Protein AF-A0A8X6T4B6-F1 (afdb_monomer)

Sequence (167 aa):
MFHFSRTSSSTRENESTSLRGKGGIEDISSELDNRGELLQTPPSIAWKNEDLKSIPLLIGSASQAVDFWPGPDDLPTWTWNQYKKYVTTSLDSFGIQVSQMALRIYNGTALQSNSSNSTAEYLYTTMVSDIRQSCPVNTLAKQLSQVSRSPIYRYTLTERPSNPVSI

InterPro domains:
  IPR029058 Alpha/Beta hydrolase fold [G3DSA:3.40.50.1820] (8-166)
  IPR029058 Alpha/Beta hydrolase fold [SSF53474] (36-164)

Nearest PDB structures (foldseek):
  2fj0-assembly1_A  TM=5.290E-01  e=6.118E-01  Manduca sexta
  5v5v-assembly3_E  TM=5.500E-01  e=1.990E+00  Rattus norvegicus
  6yw5-assembly1_CC  TM=3.196E-01  e=6.886E+00  Neurospora crassa OR74A

Organism: Trichonephila clavipes (NCBI:txid2585209)

Structure (mmCIF, N/CA/C/O backbone):
data_AF-A0A8X6T4B6-F1
#
_entry.id   AF-A0A8X6T4B6-F1
#
loop_
_atom_site.group_PDB
_atom_site.id
_atom_site.type_symbol
_atom_site.label_atom_id
_atom_site.label_alt_id
_atom_site.label_comp_id
_atom_site.label_asym_id
_atom_site.label_entity_id
_atom_site.label_seq_id
_atom_site.pdbx_PDB_ins_code
_atom_site.Cartn_x
_atom_site.Cartn_y
_atom_site.Cartn_z
_atom_site.occupancy
_atom_site.B_iso_or_equiv
_atom_site.auth_seq_id
_atom_site.auth_comp_id
_atom_site.auth_asym_id
_atom_site.auth_atom_id
_atom_site.pdbx_PDB_model_num
ATOM 1 N N . MET A 1 1 ? -1.523 24.530 42.041 1.00 30.11 1 MET A N 1
ATOM 2 C CA . MET A 1 1 ? -1.237 25.764 41.279 1.00 30.11 1 MET A CA 1
ATOM 3 C C . MET A 1 1 ? -2.222 25.787 40.112 1.00 30.11 1 MET A C 1
ATOM 5 O O . MET A 1 1 ? -2.060 24.974 39.220 1.00 30.11 1 MET A O 1
ATOM 9 N N . PHE A 1 2 ? -3.460 26.229 40.382 1.00 22.64 2 PHE A N 1
ATOM 10 C CA . PHE A 1 2 ? -4.108 27.459 39.860 1.00 22.64 2 PHE A CA 1
ATOM 11 C C . PHE A 1 2 ? -4.218 27.453 38.318 1.00 22.64 2 PHE A C 1
ATOM 13 O O . PHE A 1 2 ? -3.216 27.246 37.658 1.00 22.64 2 PHE A O 1
ATOM 20 N N . HIS A 1 3 ? -5.351 27.682 37.649 1.00 22.78 3 HIS A N 1
ATOM 21 C CA . HIS A 1 3 ? -6.590 28.366 38.017 1.00 22.78 3 HIS A CA 1
ATOM 22 C C . HIS A 1 3 ? -7.687 27.961 37.005 1.00 22.78 3 HIS A C 1
ATOM 24 O O . HIS A 1 3 ? -7.411 27.839 35.814 1.00 22.78 3 HIS A O 1
ATOM 30 N N . PHE A 1 4 ? -8.927 27.787 37.467 1.00 23.53 4 PHE A N 1
ATOM 31 C CA . PHE A 1 4 ? -10.126 27.777 36.620 1.00 23.53 4 PHE A CA 1
ATOM 32 C C . PHE A 1 4 ? -10.551 29.236 36.392 1.00 23.53 4 PHE A C 1
ATOM 34 O O . PHE A 1 4 ? -10.535 30.013 37.349 1.00 23.53 4 PHE A O 1
ATOM 41 N N . SER A 1 5 ? -10.973 29.592 35.177 1.00 26.33 5 SER A N 1
ATOM 42 C CA . SER A 1 5 ? -11.748 30.812 34.916 1.00 26.33 5 SER A CA 1
ATOM 43 C C . SER A 1 5 ? -12.812 30.529 33.863 1.00 26.33 5 SER A C 1
ATOM 45 O O . SER A 1 5 ? -12.520 30.081 32.757 1.00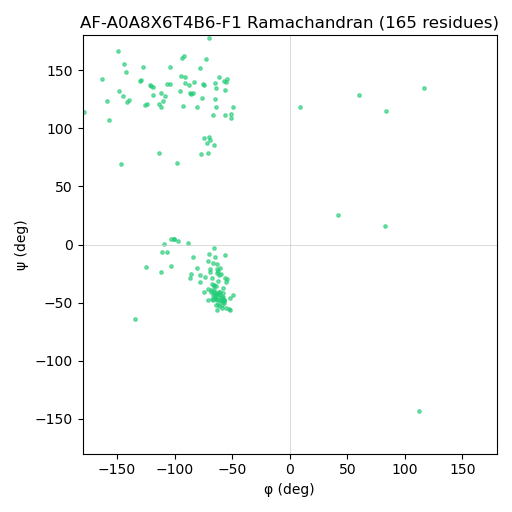 26.33 5 SER A O 1
ATOM 47 N N . ARG A 1 6 ? -14.062 30.779 34.253 1.00 25.52 6 ARG A N 1
ATOM 48 C CA . ARG A 1 6 ? -15.274 30.715 33.440 1.00 25.52 6 ARG A CA 1
ATOM 49 C C . ARG A 1 6 ? -15.722 32.158 33.227 1.00 25.52 6 ARG A C 1
ATOM 51 O O . ARG A 1 6 ? -15.887 32.876 34.209 1.00 25.52 6 ARG A O 1
ATOM 58 N N . THR A 1 7 ? -15.954 32.568 31.989 1.00 29.59 7 THR A N 1
ATOM 59 C CA . THR A 1 7 ? -16.677 33.805 31.674 1.00 29.59 7 THR A CA 1
ATOM 60 C C . THR A 1 7 ? -17.824 33.471 30.734 1.00 29.59 7 THR A C 1
ATOM 62 O O . THR A 1 7 ? -17.643 32.903 29.662 1.00 29.59 7 THR A O 1
ATOM 65 N N . SER A 1 8 ? -19.033 33.773 31.196 1.00 27.17 8 SER A N 1
ATOM 66 C CA . SER A 1 8 ? -20.265 33.754 30.419 1.00 27.17 8 SER A CA 1
ATOM 67 C C . SER A 1 8 ? -20.457 35.102 29.733 1.00 27.17 8 SER A C 1
ATOM 69 O O . SER A 1 8 ? -20.338 36.136 30.387 1.00 27.17 8 SER A O 1
ATOM 71 N N . SER A 1 9 ? -20.867 35.094 28.470 1.00 28.98 9 SER A N 1
ATOM 72 C CA . SER A 1 9 ? -21.638 36.187 27.883 1.00 28.98 9 SER A CA 1
ATOM 73 C C . SER A 1 9 ? -22.626 35.593 26.886 1.00 28.98 9 SER A C 1
ATOM 75 O O . SER A 1 9 ? -22.269 34.763 26.054 1.00 28.98 9 SER A O 1
ATOM 77 N N . SER A 1 10 ? -23.885 35.971 27.064 1.00 27.89 10 SER A N 1
ATOM 78 C CA . SER A 1 10 ? -25.058 35.551 26.311 1.00 27.89 10 SER A CA 1
ATOM 79 C C . SER A 1 10 ? -25.341 36.570 25.217 1.00 27.89 10 SER A C 1
ATOM 81 O O . SER A 1 10 ? -25.480 37.752 25.524 1.00 27.89 10 SER A O 1
ATOM 83 N N . THR A 1 11 ? -25.562 36.120 23.983 1.00 29.77 11 THR A N 1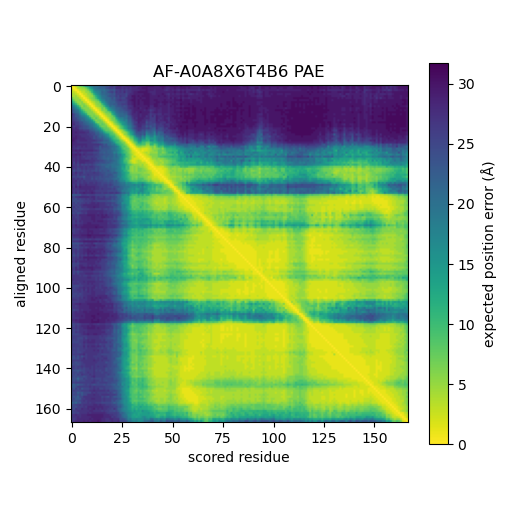
ATOM 84 C CA . THR A 1 11 ? -26.506 36.773 23.063 1.00 29.77 11 THR A CA 1
ATOM 85 C C . THR A 1 11 ? -26.937 35.778 21.985 1.00 29.77 11 THR A C 1
ATOM 87 O O . THR A 1 11 ? -26.107 35.160 21.325 1.00 29.77 11 THR A O 1
ATOM 90 N N . ARG A 1 12 ? -28.254 35.567 21.873 1.00 29.72 12 ARG A N 1
ATOM 91 C CA . ARG A 1 12 ? -28.921 34.869 20.767 1.00 29.72 12 ARG A CA 1
ATOM 92 C C . ARG A 1 12 ? -29.176 35.885 19.660 1.00 29.72 12 ARG A C 1
ATOM 94 O O . ARG A 1 12 ? -29.857 36.859 19.950 1.00 29.72 12 ARG A O 1
ATOM 101 N N . GLU A 1 13 ? -28.795 35.573 18.428 1.00 30.33 13 GLU A N 1
ATOM 102 C CA . GLU A 1 13 ? -29.491 36.038 17.224 1.00 30.33 13 GLU A CA 1
ATOM 103 C C . GLU A 1 13 ? -29.542 34.882 16.215 1.00 30.33 13 GLU A C 1
ATOM 105 O O . GLU A 1 13 ? -28.533 34.250 15.907 1.00 30.33 13 GLU A O 1
ATOM 110 N N . ASN A 1 14 ? -30.762 34.558 15.783 1.00 29.09 14 ASN A N 1
ATOM 111 C CA . ASN A 1 14 ? -31.054 33.695 14.646 1.00 29.09 14 ASN A CA 1
ATOM 112 C C . ASN A 1 14 ? -30.994 34.564 13.390 1.00 29.09 14 ASN A C 1
ATOM 114 O O . ASN A 1 14 ? -31.742 35.536 13.329 1.00 29.09 14 ASN A O 1
ATOM 118 N N . GLU A 1 15 ? -30.270 34.152 12.353 1.00 26.98 15 GLU A N 1
ATOM 119 C CA . GLU A 1 15 ? -30.654 34.524 10.992 1.00 26.98 15 GLU A CA 1
ATOM 120 C C . GLU A 1 15 ? -30.264 33.437 9.991 1.00 26.98 15 GLU A C 1
ATOM 122 O O . GLU A 1 15 ? -29.173 32.869 10.016 1.00 26.98 15 GLU A O 1
ATOM 127 N N . SER A 1 16 ? -31.240 33.104 9.155 1.00 27.55 16 SER A N 1
ATOM 128 C CA . SER A 1 16 ? -31.172 32.105 8.096 1.00 27.55 16 SER A CA 1
ATOM 129 C C . SER A 1 16 ? -30.796 32.793 6.785 1.00 27.55 16 SER A C 1
ATOM 131 O O . SER A 1 16 ? -31.080 33.970 6.611 1.00 27.55 16 SER A O 1
ATOM 133 N N . THR A 1 17 ? -30.308 32.002 5.827 1.00 28.22 17 THR A N 1
ATOM 134 C CA . THR A 1 17 ? -30.060 32.310 4.401 1.00 28.22 17 THR A CA 1
ATOM 135 C C . THR A 1 17 ? -28.742 33.007 4.045 1.00 28.22 17 THR A C 1
ATOM 137 O O . THR A 1 17 ? -28.518 34.171 4.335 1.00 28.22 17 THR A O 1
ATOM 140 N N . SER A 1 18 ? -27.889 32.299 3.295 1.00 26.84 18 SER A N 1
ATOM 141 C CA . SER A 1 18 ? -27.606 32.650 1.893 1.00 26.84 18 SER A CA 1
ATOM 142 C C . SER A 1 18 ? -26.618 31.652 1.276 1.00 26.84 18 SER A C 1
ATOM 144 O O . SER A 1 18 ? -25.457 31.553 1.670 1.00 26.84 18 SER A O 1
ATOM 146 N N . LEU A 1 19 ? -27.105 30.899 0.289 1.00 42.00 19 LEU A N 1
ATOM 147 C CA . LEU A 1 19 ? -26.307 30.099 -0.633 1.00 42.00 19 LEU A CA 1
ATOM 148 C C . LEU A 1 19 ? -25.479 31.040 -1.519 1.00 42.00 19 LEU A C 1
ATOM 150 O O . LEU A 1 19 ? -26.040 31.701 -2.394 1.00 42.00 19 LEU A O 1
ATOM 154 N N . ARG A 1 20 ? -24.148 31.065 -1.369 1.00 29.03 20 ARG A N 1
ATOM 155 C CA . ARG A 1 20 ? -23.270 31.480 -2.476 1.00 29.03 20 ARG A CA 1
ATOM 156 C C . ARG A 1 20 ? -21.842 30.942 -2.369 1.00 29.03 20 ARG A C 1
ATOM 158 O O . ARG A 1 20 ? -21.039 31.399 -1.566 1.00 29.03 20 ARG A O 1
ATOM 165 N N . GLY A 1 21 ? -21.590 29.973 -3.248 1.00 34.22 21 GLY A N 1
ATOM 166 C CA . GLY A 1 21 ? -20.329 29.451 -3.775 1.00 34.22 21 GLY A CA 1
ATOM 167 C C . GLY A 1 21 ? -19.004 29.895 -3.157 1.00 34.22 21 GLY A C 1
ATOM 168 O O . GLY A 1 21 ? -18.551 31.022 -3.350 1.00 34.22 21 GLY A O 1
ATOM 169 N N . LYS A 1 22 ? -18.285 28.914 -2.610 1.00 30.03 22 LYS A N 1
ATOM 170 C CA . LYS A 1 22 ? -16.830 28.839 -2.741 1.00 30.03 22 LYS A CA 1
ATOM 171 C C . LYS A 1 22 ? -16.485 27.488 -3.347 1.00 30.03 22 LYS A C 1
ATOM 173 O O . LYS A 1 22 ? -16.871 26.461 -2.805 1.00 30.03 22 LYS A O 1
ATOM 178 N N . GLY A 1 23 ? -15.815 27.526 -4.498 1.00 33.97 23 GLY A N 1
ATOM 179 C CA . GLY A 1 23 ? -15.331 26.348 -5.202 1.00 33.97 23 GLY A CA 1
ATOM 180 C C . GLY A 1 23 ? -14.443 25.515 -4.287 1.00 33.97 23 GLY A C 1
ATOM 181 O O . GLY A 1 23 ? -13.354 25.939 -3.908 1.00 33.97 23 GLY A O 1
ATOM 182 N N . GLY A 1 24 ? -14.950 24.348 -3.927 1.00 27.84 24 GLY A N 1
ATOM 183 C CA . GLY A 1 24 ? -14.221 23.251 -3.324 1.00 27.84 24 GLY A CA 1
ATOM 184 C C . GLY A 1 24 ? -14.580 22.010 -4.124 1.00 27.84 24 GLY A C 1
ATOM 185 O O . GLY A 1 24 ? -15.709 21.880 -4.591 1.00 27.84 24 GLY A O 1
ATOM 186 N N . ILE A 1 25 ? -13.597 21.151 -4.348 1.00 39.09 25 ILE A N 1
ATOM 187 C CA . ILE A 1 25 ? -13.759 19.860 -5.009 1.00 39.09 25 ILE A CA 1
ATOM 188 C C . ILE A 1 25 ? -14.631 18.992 -4.089 1.00 39.09 25 ILE A C 1
ATOM 190 O O . ILE A 1 25 ? -14.120 18.275 -3.238 1.00 39.09 25 ILE A O 1
ATOM 194 N N . GLU A 1 26 ? -15.948 19.113 -4.206 1.00 39.69 26 GLU A N 1
ATOM 195 C CA . GLU A 1 26 ? -16.907 18.134 -3.702 1.00 39.69 26 GLU A CA 1
ATOM 196 C C . GLU A 1 26 ? -17.307 17.257 -4.881 1.00 39.69 26 GLU A C 1
ATOM 198 O O . GLU A 1 26 ? -18.418 17.328 -5.398 1.00 39.69 26 GLU A O 1
ATOM 203 N N . ASP A 1 27 ? -16.362 16.437 -5.337 1.00 36.88 27 ASP A N 1
ATOM 204 C CA . ASP A 1 27 ? -16.723 15.269 -6.127 1.00 36.88 27 ASP A CA 1
ATOM 205 C C . ASP A 1 27 ? -17.239 14.223 -5.133 1.00 36.88 27 ASP A C 1
ATOM 207 O O . ASP A 1 27 ? -16.518 13.341 -4.662 1.00 36.88 27 ASP A O 1
ATOM 211 N N . ILE A 1 28 ? -18.484 14.413 -4.689 1.00 47.81 28 ILE A N 1
ATOM 212 C CA . ILE A 1 28 ? -19.216 13.388 -3.955 1.00 47.81 28 ILE A CA 1
ATOM 213 C C . ILE A 1 28 ? -19.550 12.338 -5.008 1.00 47.81 28 ILE A C 1
ATOM 215 O O . ILE A 1 28 ? -20.600 12.397 -5.647 1.00 47.81 28 ILE A O 1
ATOM 219 N N . SER A 1 29 ? -18.625 11.400 -5.226 1.00 48.00 29 SER A N 1
ATOM 220 C CA . SER A 1 29 ? -18.941 10.156 -5.917 1.00 48.00 29 SER A CA 1
ATOM 221 C C . SER A 1 29 ? -20.162 9.575 -5.212 1.00 48.00 29 SER A C 1
ATOM 223 O O . SER A 1 29 ? -20.091 9.193 -4.043 1.00 48.00 29 SER A O 1
ATOM 225 N N . SER A 1 30 ? -21.305 9.616 -5.892 1.00 56.59 30 SER A N 1
ATOM 226 C CA . SER A 1 30 ? -22.571 9.114 -5.376 1.00 56.59 30 SER A CA 1
ATOM 227 C C . SER A 1 30 ? -22.478 7.598 -5.331 1.00 56.59 30 SER A C 1
ATOM 229 O O . SER A 1 30 ? -22.699 6.906 -6.319 1.00 56.59 30 SER A O 1
ATOM 231 N N . GLU A 1 31 ? -22.066 7.083 -4.183 1.00 69.38 31 GLU A N 1
ATOM 232 C CA . GLU A 1 31 ? -21.975 5.652 -3.953 1.00 69.38 31 GLU A CA 1
ATOM 233 C C . GLU A 1 31 ? -23.340 5.160 -3.461 1.00 69.38 31 GLU A C 1
ATOM 235 O O . GLU A 1 31 ? -23.969 5.794 -2.610 1.00 69.38 31 GLU A O 1
ATOM 240 N N . LEU A 1 32 ? -23.846 4.089 -4.074 1.00 75.06 32 LEU A N 1
ATOM 241 C CA . LEU A 1 32 ? -25.139 3.502 -3.732 1.00 75.06 32 LEU A CA 1
ATOM 242 C C . LEU A 1 32 ? -24.942 2.366 -2.724 1.00 75.06 32 LEU A C 1
ATOM 244 O O . LEU A 1 32 ? -23.962 1.625 -2.798 1.00 75.06 32 LEU A O 1
ATOM 248 N N . ASP A 1 33 ? -25.883 2.204 -1.798 1.00 75.62 33 ASP A N 1
ATOM 249 C CA . ASP A 1 33 ? -25.941 1.039 -0.927 1.00 75.62 33 ASP A CA 1
ATOM 250 C C . ASP A 1 33 ? -26.348 -0.224 -1.715 1.00 75.62 33 ASP A C 1
ATOM 252 O O . ASP A 1 33 ? -26.650 -0.202 -2.912 1.00 75.62 33 ASP A O 1
ATOM 256 N N . ASN A 1 34 ? -26.389 -1.364 -1.029 1.00 72.88 34 ASN A N 1
ATOM 257 C CA . ASN A 1 34 ? -26.794 -2.643 -1.618 1.00 72.88 34 ASN A CA 1
ATOM 258 C C . ASN A 1 34 ? -28.273 -2.707 -2.064 1.00 72.88 34 ASN A C 1
ATOM 260 O O . ASN A 1 34 ? -28.689 -3.725 -2.618 1.00 72.88 34 ASN A O 1
ATOM 264 N N . ARG A 1 35 ? -29.061 -1.654 -1.828 1.00 81.50 35 ARG A N 1
ATOM 265 C CA . ARG A 1 35 ? -30.448 -1.473 -2.275 1.00 81.50 35 ARG A CA 1
ATOM 266 C C . ARG A 1 35 ? -30.581 -0.407 -3.368 1.00 81.50 35 ARG A C 1
ATOM 268 O O . ARG A 1 35 ? -31.688 -0.193 -3.856 1.00 81.50 35 ARG A O 1
ATOM 275 N N . GLY A 1 36 ? -29.481 0.218 -3.790 1.00 79.88 36 GLY A N 1
ATOM 276 C CA . GLY A 1 36 ? -29.497 1.284 -4.789 1.00 79.88 36 GLY A CA 1
ATOM 277 C C . GLY A 1 36 ? -29.831 2.664 -4.216 1.00 79.88 36 GLY A C 1
ATOM 278 O O . GLY A 1 36 ? -30.183 3.558 -4.982 1.00 79.88 36 GLY A O 1
ATOM 279 N N . GLU A 1 37 ? -29.746 2.852 -2.897 1.00 84.00 37 GLU A N 1
ATOM 280 C CA . GLU A 1 37 ? -29.970 4.141 -2.238 1.00 84.00 37 GLU A CA 1
ATOM 281 C C . GLU A 1 37 ? -28.665 4.924 -2.094 1.00 84.00 37 GLU A C 1
ATOM 283 O O . GLU A 1 37 ? -27.610 4.352 -1.843 1.00 84.00 37 GLU A O 1
ATOM 288 N N . LEU A 1 38 ? -28.723 6.250 -2.216 1.00 81.75 38 LEU A N 1
ATOM 289 C CA . LEU A 1 38 ? -27.540 7.098 -2.083 1.00 81.75 38 LEU A CA 1
ATOM 290 C C . LEU A 1 38 ? -26.969 7.032 -0.657 1.00 81.75 38 LEU A C 1
ATOM 292 O O . LEU A 1 38 ? -27.666 7.355 0.310 1.00 81.75 38 LEU A O 1
ATOM 296 N N . LEU A 1 39 ? -25.683 6.697 -0.526 1.00 75.94 39 LEU A N 1
ATOM 297 C CA . LEU A 1 39 ? -24.971 6.823 0.741 1.00 75.94 39 LEU A CA 1
ATOM 298 C C . LEU A 1 39 ? -24.904 8.301 1.138 1.00 75.94 39 LEU A C 1
ATOM 300 O O . LEU A 1 39 ? -24.319 9.132 0.446 1.00 75.94 39 LEU A O 1
ATOM 304 N N . GLN A 1 40 ? -25.500 8.627 2.286 1.00 79.69 40 GLN A N 1
ATOM 305 C CA . GLN A 1 40 ? -25.555 10.005 2.789 1.00 79.69 40 GLN A CA 1
ATOM 306 C C . GLN A 1 40 ? -24.182 10.526 3.236 1.00 79.69 40 GLN A C 1
ATOM 308 O O . GLN A 1 40 ? -23.966 11.734 3.290 1.00 79.69 40 GLN A O 1
ATOM 313 N N . THR A 1 41 ? -23.257 9.623 3.578 1.00 80.62 41 THR A N 1
ATOM 314 C CA . THR A 1 41 ? -21.879 9.961 3.945 1.00 80.62 41 THR A CA 1
ATOM 315 C C . THR A 1 41 ? -20.897 8.924 3.396 1.00 80.62 41 THR A C 1
ATOM 317 O O . THR A 1 41 ? -21.246 7.745 3.317 1.00 80.62 41 THR A O 1
ATOM 320 N N . PRO A 1 42 ? -19.659 9.325 3.050 1.00 81.25 42 PRO A N 1
ATOM 321 C CA . PRO A 1 42 ? -18.621 8.385 2.653 1.00 81.25 42 PRO A CA 1
ATOM 322 C C . PRO A 1 42 ? -18.354 7.328 3.740 1.00 81.25 42 PRO A C 1
ATOM 324 O O . PRO A 1 42 ? -18.261 7.687 4.924 1.00 81.25 42 PRO A O 1
ATOM 327 N N . PRO A 1 43 ? -18.113 6.054 3.371 1.00 79.19 43 PRO A N 1
ATOM 328 C CA . PRO A 1 43 ? -17.813 4.990 4.335 1.00 79.19 43 PRO A CA 1
ATOM 329 C C . PRO A 1 43 ? -16.640 5.312 5.275 1.00 79.19 43 PRO A C 1
ATOM 331 O O . PRO A 1 43 ? -16.628 4.897 6.430 1.00 79.19 43 PRO A O 1
ATOM 334 N N . SER A 1 44 ? -15.677 6.119 4.813 1.00 77.88 44 SER A N 1
ATOM 335 C CA . SER A 1 44 ? -14.512 6.558 5.594 1.00 77.88 44 SER A CA 1
ATOM 336 C C . SER A 1 44 ? -14.854 7.418 6.821 1.00 77.88 44 SER A C 1
ATOM 338 O O . SER A 1 44 ? -14.015 7.582 7.716 1.00 77.88 44 SER A O 1
ATOM 340 N N . ILE A 1 45 ? -16.068 7.976 6.891 1.00 79.00 45 ILE A N 1
ATOM 341 C CA . ILE A 1 45 ? -16.532 8.799 8.016 1.00 79.00 45 ILE A CA 1
ATOM 342 C C . ILE A 1 45 ? -17.838 8.311 8.648 1.00 79.00 45 ILE A C 1
ATOM 344 O O . ILE A 1 45 ? -18.071 8.656 9.806 1.00 79.00 45 ILE A O 1
ATOM 348 N N . ALA A 1 46 ? -18.638 7.497 7.949 1.00 78.81 46 ALA A N 1
ATOM 349 C CA . ALA A 1 46 ? -19.954 7.033 8.406 1.00 78.81 46 ALA A CA 1
ATOM 350 C C . ALA A 1 46 ? -19.910 6.424 9.822 1.00 78.81 46 ALA A C 1
ATOM 352 O O . ALA A 1 46 ? -20.639 6.820 10.727 1.00 78.81 46 ALA A O 1
ATOM 353 N N . TRP A 1 47 ? -18.922 5.571 10.068 1.00 77.00 47 TRP A N 1
ATOM 354 C CA . TRP A 1 47 ? -18.702 4.885 11.341 1.00 77.00 47 TRP A CA 1
ATOM 355 C C . TRP A 1 47 ? -18.353 5.755 12.558 1.00 77.00 47 TRP A C 1
ATOM 357 O O . TRP A 1 47 ? -18.323 5.245 13.674 1.00 77.00 47 TRP A O 1
ATOM 367 N N . LYS A 1 48 ? -18.044 7.047 12.383 1.00 73.62 48 LYS A N 1
ATOM 368 C CA . LYS A 1 48 ? -17.649 7.929 13.497 1.00 73.62 48 LYS A CA 1
ATOM 369 C C . LYS A 1 48 ? -18.856 8.385 14.305 1.00 73.62 48 LYS A C 1
ATOM 371 O O . LYS A 1 48 ? -18.708 8.722 15.474 1.00 73.62 48 LYS A O 1
ATOM 376 N N . ASN A 1 49 ? -20.017 8.423 13.657 1.00 65.62 49 ASN A N 1
ATOM 377 C CA . ASN A 1 49 ? -21.258 8.948 14.215 1.00 65.62 49 ASN A CA 1
ATOM 378 C C . ASN A 1 49 ? -22.292 7.846 14.467 1.00 65.62 49 ASN A C 1
ATOM 380 O O . ASN A 1 49 ? -23.344 8.116 15.041 1.00 65.62 49 ASN A O 1
ATOM 384 N N . GLU A 1 50 ? -22.003 6.620 14.039 1.00 65.12 50 GLU A N 1
ATOM 385 C CA . GLU A 1 50 ? -22.862 5.471 14.273 1.00 65.12 50 GLU A CA 1
ATOM 386 C C . GLU A 1 50 ? -22.468 4.767 15.571 1.00 65.12 50 GLU A C 1
ATOM 388 O O . GLU A 1 50 ? -21.286 4.570 15.861 1.00 65.12 50 GLU A O 1
ATOM 393 N N . ASP A 1 51 ? -23.470 4.344 16.346 1.00 62.12 51 ASP A N 1
ATOM 394 C CA . ASP A 1 51 ? -23.283 3.361 17.415 1.00 62.12 51 ASP A CA 1
ATOM 395 C C . ASP A 1 51 ? -23.019 2.021 16.715 1.00 62.12 51 ASP A C 1
ATOM 397 O O . ASP A 1 51 ? -23.920 1.205 16.507 1.00 62.12 51 ASP A O 1
ATOM 401 N N . LEU A 1 52 ? -21.778 1.850 16.240 1.00 65.44 52 LEU A N 1
ATOM 402 C CA . LEU A 1 52 ? -21.307 0.604 15.659 1.00 65.44 52 LEU A CA 1
ATOM 403 C C . LEU A 1 52 ? -21.687 -0.497 16.639 1.00 65.44 52 LEU A C 1
ATOM 405 O O . LEU A 1 52 ? -21.248 -0.478 17.794 1.00 65.44 52 LEU A O 1
ATOM 409 N N . LYS A 1 53 ? -22.523 -1.445 16.195 1.00 62.06 53 LYS A N 1
ATOM 410 C CA . LYS A 1 53 ? -22.843 -2.623 17.001 1.00 62.06 53 LYS A CA 1
ATOM 411 C C . LYS A 1 53 ? -21.519 -3.217 17.456 1.00 62.06 53 LYS A C 1
ATOM 413 O O . LYS A 1 53 ? -20.723 -3.665 16.636 1.00 62.06 53 LYS A O 1
ATOM 418 N N . SER A 1 54 ? -21.284 -3.139 18.761 1.00 74.69 54 SER A N 1
ATOM 419 C CA . SER A 1 54 ? -20.012 -3.478 19.379 1.00 74.69 54 SER A CA 1
ATOM 420 C C . SER A 1 54 ? -19.801 -4.984 19.274 1.00 74.69 54 SER A C 1
ATOM 422 O O . SER A 1 54 ? -20.250 -5.752 20.124 1.00 74.69 54 SER A O 1
ATOM 424 N N . ILE A 1 55 ? -19.169 -5.404 18.183 1.00 86.44 55 ILE A N 1
ATOM 425 C CA . ILE A 1 55 ? -18.854 -6.793 17.865 1.00 86.44 55 ILE A CA 1
ATOM 426 C C . ILE A 1 55 ? -17.327 -6.889 17.781 1.00 86.44 55 ILE A C 1
ATOM 428 O O . ILE A 1 55 ? -16.701 -6.006 17.192 1.00 86.44 55 ILE A O 1
ATOM 432 N N . PRO A 1 56 ? -16.695 -7.917 18.374 1.00 92.69 56 PRO A N 1
ATOM 433 C CA . PRO A 1 56 ? -15.267 -8.156 18.192 1.00 92.69 56 PRO A CA 1
ATOM 434 C C . PRO A 1 56 ? -14.905 -8.305 16.710 1.00 92.69 56 PRO A C 1
ATOM 436 O O . PRO A 1 56 ? -15.560 -9.065 15.997 1.00 92.69 56 PRO A O 1
ATOM 439 N N . LEU A 1 57 ? -13.847 -7.627 16.255 1.00 93.56 57 LEU A N 1
ATOM 440 C CA . LEU A 1 57 ? -13.377 -7.713 14.867 1.00 93.56 57 LEU A CA 1
ATOM 441 C C . LEU A 1 57 ? -11.932 -8.206 14.801 1.00 93.56 57 LEU A C 1
ATOM 443 O O . LEU A 1 57 ? -11.070 -7.748 15.551 1.00 93.56 57 LEU A O 1
ATOM 447 N N . LEU A 1 58 ? -11.666 -9.103 13.852 1.00 96.50 58 LEU A N 1
ATOM 448 C CA . LEU A 1 58 ? -10.326 -9.517 13.447 1.00 96.50 58 LEU A CA 1
ATOM 449 C C . LEU A 1 58 ? -10.075 -9.001 12.029 1.00 96.50 58 LEU A C 1
ATOM 451 O O . LEU A 1 58 ? -10.787 -9.364 11.098 1.00 96.50 58 LEU A O 1
ATOM 455 N N . ILE A 1 59 ? -9.073 -8.142 11.877 1.00 96.00 59 ILE A N 1
ATOM 456 C CA . ILE A 1 59 ? -8.750 -7.451 10.628 1.00 96.00 59 ILE A CA 1
ATOM 457 C C . ILE A 1 59 ? -7.328 -7.832 10.224 1.00 96.00 59 ILE A C 1
ATOM 459 O O . ILE A 1 59 ? -6.419 -7.819 11.057 1.00 96.00 59 ILE A O 1
ATOM 463 N N . GLY A 1 60 ? -7.097 -8.132 8.948 1.00 94.81 60 GLY A N 1
ATOM 464 C CA . GLY A 1 60 ? -5.754 -8.459 8.485 1.00 94.81 60 GLY A CA 1
ATOM 465 C C . GLY A 1 60 ? -5.454 -8.067 7.054 1.00 94.81 60 GLY A C 1
ATOM 466 O O . GLY A 1 60 ? -6.338 -7.723 6.276 1.00 94.81 60 GLY A O 1
ATOM 467 N N . SER A 1 61 ? -4.163 -8.104 6.745 1.00 94.00 61 SER A N 1
ATOM 468 C CA . SER A 1 61 ? -3.613 -7.914 5.405 1.00 94.00 61 SER A CA 1
ATOM 469 C C . SER A 1 61 ? -2.407 -8.835 5.222 1.00 94.00 61 SER A C 1
ATOM 471 O O . SER A 1 61 ? -1.754 -9.202 6.202 1.00 94.00 61 SER A O 1
ATOM 473 N N . ALA A 1 62 ? -2.085 -9.190 3.981 1.00 91.62 62 ALA A N 1
ATOM 474 C CA . ALA A 1 62 ? -0.801 -9.813 3.665 1.00 91.62 62 ALA A CA 1
ATOM 475 C C . ALA A 1 62 ? 0.319 -8.760 3.624 1.00 91.62 62 ALA A C 1
ATOM 477 O O . ALA A 1 62 ? 0.055 -7.592 3.333 1.00 91.62 62 ALA A O 1
ATOM 478 N N . SER A 1 63 ? 1.560 -9.164 3.912 1.00 88.06 63 SER A N 1
ATOM 479 C CA . SER A 1 63 ? 2.743 -8.302 3.780 1.00 88.06 63 SER A CA 1
ATOM 480 C C . SER A 1 63 ? 3.023 -7.932 2.323 1.00 88.06 63 SER A C 1
ATOM 482 O O . SER A 1 63 ? 3.436 -6.810 2.054 1.00 88.06 63 SER A O 1
ATOM 484 N N . GLN A 1 64 ? 2.752 -8.849 1.388 1.00 85.94 64 GLN A N 1
ATOM 485 C CA . GLN A 1 64 ? 2.723 -8.584 -0.052 1.00 85.94 64 GLN A CA 1
ATOM 486 C C . GLN A 1 64 ? 1.293 -8.749 -0.576 1.00 85.94 64 GLN A C 1
ATOM 488 O O . GLN A 1 64 ? 0.916 -9.770 -1.144 1.00 85.94 64 GLN A O 1
ATOM 493 N N . ALA A 1 65 ? 0.456 -7.740 -0.347 1.00 85.06 65 ALA A N 1
ATOM 494 C CA . ALA A 1 65 ? -0.966 -7.810 -0.679 1.00 85.06 65 ALA A CA 1
ATOM 495 C C . ALA A 1 65 ? -1.252 -7.881 -2.189 1.00 85.06 65 ALA A C 1
ATOM 497 O O . ALA A 1 65 ? -2.363 -8.225 -2.586 1.00 85.06 65 ALA A O 1
ATOM 498 N N . VAL A 1 66 ? -0.261 -7.557 -3.022 1.00 86.56 66 VAL A N 1
ATOM 499 C CA . VAL A 1 66 ? -0.386 -7.569 -4.483 1.00 86.56 66 VAL A CA 1
ATOM 500 C C . VAL A 1 66 ? 0.214 -8.803 -5.140 1.00 86.56 66 VAL A C 1
ATOM 502 O O . VAL A 1 66 ? 0.184 -8.877 -6.357 1.00 86.56 66 VAL A O 1
ATOM 505 N N . ASP A 1 67 ? 0.699 -9.799 -4.394 1.00 79.62 67 ASP A N 1
ATOM 506 C CA . ASP A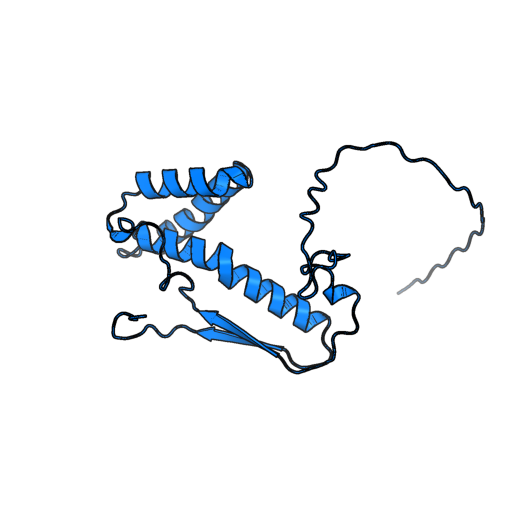 1 67 ? 1.268 -11.017 -5.003 1.00 79.62 67 ASP A CA 1
ATOM 507 C C . ASP A 1 67 ? 0.252 -11.770 -5.886 1.00 79.62 67 ASP A C 1
ATOM 509 O O . ASP A 1 67 ? 0.632 -12.450 -6.834 1.00 79.62 67 ASP A O 1
ATOM 513 N N . PHE A 1 68 ? -1.047 -11.610 -5.618 1.00 75.94 68 PHE A N 1
ATOM 514 C CA . PHE A 1 68 ? -2.126 -12.170 -6.437 1.00 75.94 68 PHE A CA 1
ATOM 515 C C . PHE A 1 68 ? -2.443 -11.338 -7.692 1.00 75.94 68 PHE A C 1
ATOM 517 O O . PHE A 1 68 ? -3.048 -11.840 -8.633 1.00 75.94 68 PHE A O 1
ATOM 524 N N . TRP A 1 69 ? -2.058 -10.059 -7.706 1.00 76.31 69 TRP A N 1
ATOM 525 C CA . TRP A 1 69 ? -2.261 -9.150 -8.835 1.00 76.31 69 TRP A CA 1
ATOM 526 C C . TRP A 1 69 ? -1.100 -8.147 -8.924 1.00 76.31 69 TRP A C 1
ATOM 528 O O . TRP A 1 69 ? -1.281 -6.957 -8.635 1.00 76.31 69 TRP A O 1
ATOM 538 N N . PRO A 1 70 ? 0.113 -8.612 -9.285 1.00 72.38 70 PRO A N 1
ATOM 539 C CA . PRO A 1 70 ? 1.345 -7.845 -9.091 1.00 72.38 70 PRO A CA 1
ATOM 540 C C . PRO A 1 70 ? 1.468 -6.627 -10.012 1.00 72.38 70 PRO A C 1
ATOM 542 O O . PRO A 1 70 ? 2.339 -5.789 -9.799 1.00 72.38 70 PRO A O 1
ATOM 545 N N . GLY A 1 71 ? 0.568 -6.474 -10.984 1.00 80.75 71 GLY A N 1
ATOM 546 C CA . GLY A 1 71 ? 0.574 -5.383 -11.948 1.00 80.75 71 GLY A CA 1
ATOM 547 C C . GLY A 1 71 ? 0.894 -5.914 -13.344 1.00 80.75 71 GLY A C 1
ATOM 548 O O . GLY A 1 71 ? 0.401 -6.986 -13.687 1.00 80.75 71 GLY A O 1
ATOM 549 N N . PRO A 1 72 ? 1.650 -5.166 -14.161 1.00 87.94 72 PRO A N 1
ATOM 550 C CA . PRO A 1 72 ? 1.996 -5.571 -15.524 1.00 87.94 72 PRO A CA 1
ATOM 551 C C . PRO A 1 72 ? 2.815 -6.866 -15.586 1.00 87.94 72 PRO A C 1
ATOM 553 O O . PRO A 1 72 ? 3.696 -7.085 -14.757 1.00 87.94 72 PRO A O 1
ATOM 556 N N . ASP A 1 73 ? 2.566 -7.687 -16.609 1.00 88.94 73 ASP A N 1
ATOM 557 C CA . ASP A 1 73 ? 3.206 -9.002 -16.781 1.00 88.94 73 ASP A CA 1
ATOM 558 C C . ASP A 1 73 ? 4.738 -8.921 -16.923 1.00 88.94 73 ASP A C 1
ATOM 560 O O . ASP A 1 73 ? 5.455 -9.864 -16.593 1.00 88.94 73 ASP A O 1
ATOM 564 N N . ASP A 1 74 ? 5.259 -7.788 -17.403 1.00 93.06 74 ASP A N 1
ATOM 565 C CA . ASP A 1 74 ? 6.690 -7.557 -17.609 1.00 93.06 74 ASP A CA 1
ATOM 566 C C . ASP A 1 74 ? 7.412 -6.989 -16.371 1.00 93.06 74 ASP A C 1
ATOM 568 O O . ASP A 1 74 ? 8.628 -6.772 -16.424 1.00 93.06 74 ASP A O 1
ATOM 572 N N . LEU A 1 75 ? 6.702 -6.795 -15.250 1.00 91.56 75 LEU A N 1
ATOM 573 C CA . LEU A 1 75 ? 7.224 -6.220 -14.005 1.00 91.56 75 LEU A CA 1
ATOM 574 C C . LEU A 1 75 ? 8.545 -6.848 -13.512 1.00 91.56 75 LEU A C 1
ATOM 576 O O . LEU A 1 75 ? 9.445 -6.078 -13.157 1.00 91.56 75 LEU A O 1
ATOM 580 N N . PRO A 1 76 ? 8.741 -8.185 -13.529 1.00 91.00 76 PRO A N 1
ATOM 581 C CA . PRO A 1 76 ? 9.998 -8.795 -13.079 1.00 91.00 76 PRO A CA 1
ATOM 582 C C . PRO A 1 76 ? 11.229 -8.354 -13.884 1.00 91.00 76 PRO A C 1
ATOM 584 O O . PRO A 1 76 ? 12.363 -8.463 -13.421 1.00 91.00 76 PRO A O 1
ATOM 587 N N . THR A 1 77 ? 11.020 -7.844 -15.101 1.00 93.62 77 THR A N 1
ATOM 588 C CA . THR A 1 77 ? 12.087 -7.417 -16.020 1.00 93.62 77 THR A CA 1
ATOM 589 C C . THR A 1 77 ? 12.268 -5.901 -16.081 1.00 93.62 77 THR A C 1
ATOM 591 O O . THR A 1 77 ? 13.072 -5.398 -16.869 1.00 93.62 77 THR A O 1
ATOM 594 N N . TRP A 1 78 ? 11.537 -5.147 -15.258 1.00 92.69 78 TRP A N 1
ATOM 595 C CA . TRP A 1 78 ? 11.568 -3.692 -15.309 1.00 92.69 78 TRP A CA 1
ATOM 596 C C . TRP A 1 78 ? 12.928 -3.101 -14.949 1.00 92.69 78 TRP A C 1
ATOM 598 O O . TRP A 1 78 ? 13.540 -3.385 -13.920 1.00 92.69 78 TRP A O 1
ATOM 608 N N . THR A 1 79 ? 13.344 -2.143 -15.768 1.00 92.81 79 THR A N 1
ATOM 609 C CA . THR A 1 79 ? 14.403 -1.196 -15.436 1.00 92.81 79 THR A CA 1
ATOM 610 C C . THR A 1 79 ? 13.919 -0.170 -14.410 1.00 92.81 79 THR A C 1
ATOM 612 O O . THR A 1 79 ? 12.733 0.154 -14.307 1.00 92.81 79 THR A O 1
ATOM 615 N N . TRP A 1 80 ? 14.865 0.469 -13.721 1.00 91.50 80 TRP A N 1
ATOM 616 C CA . TRP A 1 80 ? 14.573 1.604 -12.839 1.00 91.50 80 TRP A CA 1
ATOM 617 C C . TRP A 1 80 ? 13.849 2.759 -13.536 1.00 91.50 80 TRP A C 1
ATOM 619 O O . TRP A 1 80 ? 13.106 3.499 -12.894 1.00 91.50 80 TRP A O 1
ATOM 629 N N . ASN A 1 81 ? 14.067 2.933 -14.842 1.00 93.75 81 ASN A N 1
ATOM 630 C CA . ASN A 1 81 ? 13.390 3.966 -15.613 1.00 93.75 81 ASN A CA 1
ATOM 631 C C . ASN A 1 81 ? 11.923 3.602 -15.884 1.00 93.75 81 ASN A C 1
ATOM 633 O O . ASN A 1 81 ? 11.056 4.462 -15.749 1.00 93.75 81 ASN A O 1
ATOM 637 N N . GLN A 1 82 ? 11.639 2.332 -16.204 1.00 94.94 82 GLN A N 1
ATOM 638 C CA . GLN A 1 82 ? 10.266 1.827 -16.334 1.00 94.94 82 GLN A CA 1
ATOM 639 C C . GLN A 1 82 ? 9.503 1.969 -15.018 1.00 94.94 82 GLN A C 1
ATOM 641 O O . GLN A 1 82 ? 8.424 2.554 -15.020 1.00 94.94 82 GLN A O 1
ATOM 646 N N . TYR A 1 83 ? 10.109 1.560 -13.898 1.00 93.38 83 TYR A N 1
ATOM 647 C CA . TYR A 1 83 ? 9.541 1.760 -12.563 1.00 93.38 83 TYR A CA 1
ATOM 648 C C . TYR A 1 83 ? 9.172 3.225 -12.307 1.00 93.38 83 TYR A C 1
ATOM 650 O O . TYR A 1 83 ? 8.014 3.530 -12.029 1.00 93.38 83 TYR A O 1
ATOM 658 N N . LYS A 1 84 ? 10.128 4.155 -12.461 1.00 94.25 84 LYS A N 1
ATOM 659 C CA . LYS A 1 84 ? 9.879 5.589 -12.233 1.00 94.25 84 LYS A CA 1
ATOM 660 C C . LYS A 1 84 ? 8.753 6.111 -13.115 1.00 94.25 84 LYS A C 1
ATOM 662 O O . LYS A 1 84 ? 7.837 6.746 -12.606 1.00 94.25 84 LYS A O 1
ATOM 667 N N . LYS A 1 85 ? 8.806 5.813 -14.417 1.00 94.69 85 LYS A N 1
ATOM 668 C CA . LYS A 1 85 ? 7.783 6.238 -15.375 1.00 94.69 85 LYS A CA 1
ATOM 669 C C . LYS A 1 85 ? 6.404 5.737 -14.954 1.00 94.69 85 LYS A C 1
ATOM 671 O O . LYS A 1 85 ? 5.480 6.538 -14.908 1.00 94.69 85 LYS A O 1
ATOM 676 N N . TYR A 1 86 ? 6.283 4.454 -14.613 1.00 94.31 86 TYR A N 1
ATOM 677 C CA . TYR A 1 86 ? 5.003 3.846 -14.262 1.00 94.31 86 TYR A CA 1
ATOM 678 C C . TYR A 1 86 ? 4.429 4.401 -12.954 1.00 94.31 86 TYR A C 1
ATOM 680 O O . TYR A 1 86 ? 3.239 4.709 -12.884 1.00 94.31 86 TYR A O 1
ATOM 688 N N . VAL A 1 87 ? 5.265 4.570 -11.923 1.00 93.94 87 VAL A N 1
ATOM 689 C CA . VAL A 1 87 ? 4.869 5.191 -10.647 1.00 93.94 87 VAL A CA 1
ATOM 690 C C . VAL A 1 87 ? 4.362 6.611 -10.883 1.00 93.94 87 VAL A C 1
ATOM 692 O O . VAL A 1 87 ? 3.288 6.962 -10.401 1.00 93.94 87 VAL A O 1
ATOM 695 N N . THR A 1 88 ? 5.101 7.408 -11.658 1.00 94.94 88 THR A N 1
ATOM 696 C CA . THR A 1 88 ? 4.712 8.777 -12.011 1.00 94.94 88 THR A CA 1
ATOM 697 C C . THR A 1 88 ? 3.376 8.804 -12.737 1.00 94.94 88 THR A C 1
ATOM 699 O O . THR A 1 88 ? 2.435 9.415 -12.243 1.00 94.94 88 THR A O 1
ATOM 702 N N . THR A 1 89 ? 3.230 8.059 -13.833 1.00 93.81 89 THR A N 1
ATOM 703 C CA . THR A 1 89 ? 1.975 8.061 -14.597 1.00 93.81 89 THR A CA 1
ATOM 704 C C . THR A 1 89 ? 0.783 7.540 -13.795 1.00 93.81 89 THR A C 1
ATOM 706 O O . THR A 1 89 ? -0.332 7.996 -14.016 1.00 93.81 89 THR A O 1
ATOM 709 N N . SER A 1 90 ? 0.998 6.603 -12.863 1.00 92.19 90 SER A N 1
ATOM 710 C CA . SER A 1 90 ? -0.080 6.025 -12.046 1.00 92.19 90 SER A CA 1
ATOM 711 C C . SER A 1 90 ? -0.532 6.933 -10.903 1.00 92.19 90 SER A C 1
ATOM 713 O O . SER A 1 90 ? -1.686 6.860 -10.492 1.00 92.19 90 SER A O 1
ATOM 715 N N . LEU A 1 91 ? 0.377 7.733 -10.340 1.00 94.88 91 LEU A N 1
ATOM 716 C CA . LEU A 1 91 ? 0.102 8.544 -9.152 1.00 94.88 91 LEU A CA 1
ATOM 717 C C . LEU A 1 91 ? -0.136 10.023 -9.466 1.00 94.88 91 LEU A C 1
ATOM 719 O O . LEU A 1 91 ? -0.743 10.713 -8.651 1.00 94.88 91 LEU A O 1
ATOM 723 N N . ASP A 1 92 ? 0.269 10.512 -10.640 1.00 94.00 92 ASP A N 1
ATOM 724 C CA . ASP A 1 92 ? 0.063 11.911 -11.034 1.00 94.00 92 ASP A CA 1
ATOM 725 C C . ASP A 1 92 ? -1.422 12.287 -11.146 1.00 94.00 92 ASP A C 1
ATOM 727 O O . ASP A 1 92 ? -1.767 13.450 -10.929 1.00 94.00 92 ASP A O 1
ATOM 731 N N . SER A 1 93 ? -2.317 11.319 -11.383 1.00 91.81 93 SER A N 1
ATOM 732 C CA . SER A 1 93 ? -3.772 11.533 -11.324 1.00 91.81 93 SER A CA 1
ATOM 733 C C . SER A 1 93 ? -4.264 11.951 -9.934 1.00 91.81 93 SER A C 1
ATOM 735 O O . SER A 1 93 ? -5.311 12.579 -9.823 1.00 91.81 93 SER A O 1
ATOM 737 N N . PHE A 1 94 ? -3.508 11.637 -8.878 1.00 90.44 94 PHE A N 1
ATOM 738 C CA . PHE A 1 94 ? -3.770 12.057 -7.496 1.00 90.44 94 PHE A CA 1
ATOM 739 C C . PHE A 1 94 ? -2.953 13.299 -7.094 1.00 90.44 94 PHE A C 1
ATOM 741 O O . PHE A 1 94 ? -3.030 13.754 -5.953 1.00 90.44 94 PHE A O 1
ATOM 748 N N . GLY A 1 95 ? -2.177 13.858 -8.029 1.00 89.88 95 GLY A N 1
ATOM 749 C CA . GLY A 1 95 ? -1.329 15.031 -7.854 1.00 89.88 95 GLY A CA 1
ATOM 750 C C . GLY A 1 95 ? 0.159 14.718 -8.028 1.00 89.88 95 GLY A C 1
ATOM 751 O O . GLY A 1 95 ? 0.693 13.789 -7.430 1.00 89.88 95 GLY A O 1
ATOM 752 N N . ILE A 1 96 ? 0.864 15.569 -8.779 1.00 84.38 96 ILE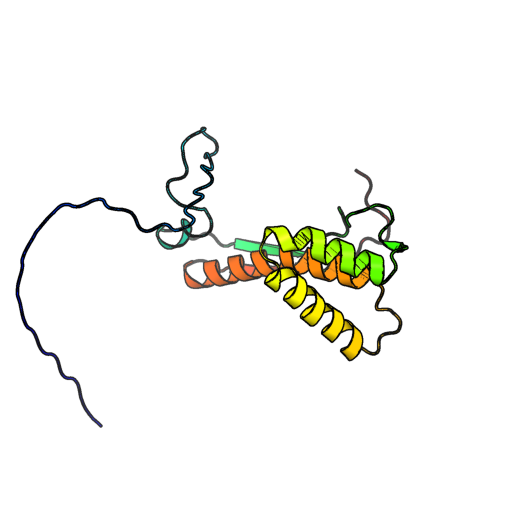 A N 1
ATOM 753 C CA . ILE A 1 96 ? 2.297 15.409 -9.116 1.00 84.38 96 ILE A CA 1
ATOM 754 C C . ILE A 1 96 ? 3.186 15.261 -7.864 1.00 84.38 96 ILE A C 1
ATOM 756 O O . ILE A 1 96 ? 4.193 14.557 -7.867 1.00 84.38 96 ILE A O 1
ATOM 760 N N . GLN A 1 97 ? 2.816 15.904 -6.754 1.00 94.25 97 GLN A N 1
ATOM 761 C CA . GLN A 1 97 ? 3.573 15.800 -5.502 1.00 94.25 97 GLN A CA 1
ATOM 762 C C . GLN A 1 97 ? 3.505 14.391 -4.889 1.00 94.25 97 GLN A C 1
ATOM 764 O O . GLN A 1 97 ? 4.451 13.972 -4.221 1.00 94.25 97 GLN A O 1
ATOM 769 N N . VAL A 1 98 ? 2.419 13.647 -5.131 1.00 94.38 98 VAL A N 1
ATOM 770 C CA . VAL A 1 98 ? 2.215 12.291 -4.602 1.00 94.38 98 VAL A CA 1
ATOM 771 C C . VAL A 1 98 ? 3.209 11.324 -5.231 1.00 94.38 98 VAL A C 1
ATOM 773 O O . VAL A 1 98 ? 3.876 10.579 -4.512 1.00 94.38 98 VAL A O 1
ATOM 776 N N . SER A 1 99 ? 3.375 11.371 -6.555 1.00 94.75 99 SER A N 1
ATOM 777 C CA . SER A 1 99 ? 4.316 10.493 -7.252 1.00 94.75 99 SER A CA 1
ATOM 778 C C . SER A 1 99 ? 5.768 10.768 -6.852 1.00 94.75 99 SER A C 1
ATOM 780 O O . SER A 1 99 ? 6.528 9.839 -6.570 1.00 94.75 99 SER A O 1
ATOM 782 N N . GLN A 1 100 ? 6.147 12.044 -6.736 1.00 94.31 100 GLN A N 1
ATOM 783 C CA . GLN A 1 100 ? 7.476 12.456 -6.279 1.00 94.31 100 GLN A CA 1
ATOM 784 C C . GLN A 1 100 ? 7.756 12.004 -4.843 1.00 94.31 100 GLN A C 1
ATOM 786 O O . GLN A 1 100 ? 8.849 11.517 -4.542 1.00 94.31 100 GLN A O 1
ATOM 791 N N . MET A 1 101 ? 6.767 12.139 -3.956 1.00 95.12 101 MET A N 1
ATOM 792 C CA . MET A 1 101 ? 6.872 11.689 -2.571 1.00 95.12 101 MET A CA 1
ATOM 793 C C . MET A 1 101 ? 7.019 10.168 -2.488 1.00 95.12 101 MET A C 1
ATOM 795 O O . MET A 1 101 ? 7.914 9.694 -1.789 1.00 95.12 101 MET A O 1
ATOM 799 N N . ALA A 1 102 ? 6.211 9.412 -3.236 1.00 94.31 102 ALA A N 1
ATOM 800 C CA . ALA A 1 102 ? 6.304 7.956 -3.283 1.00 94.31 102 ALA A CA 1
ATOM 801 C C . ALA A 1 102 ? 7.699 7.512 -3.752 1.00 94.31 102 ALA A C 1
ATOM 803 O O . ALA A 1 102 ? 8.390 6.779 -3.044 1.00 94.31 102 ALA A O 1
ATOM 804 N N . LEU A 1 103 ? 8.179 8.043 -4.882 1.00 93.69 103 LEU A N 1
ATOM 805 C CA . LEU A 1 103 ? 9.517 7.731 -5.390 1.00 93.69 103 LEU A CA 1
ATOM 806 C C . LEU A 1 103 ? 10.619 8.073 -4.385 1.00 93.69 103 LEU A C 1
ATOM 808 O O . LEU A 1 103 ? 11.587 7.325 -4.270 1.00 93.69 103 LEU A O 1
ATOM 812 N N . ARG A 1 104 ? 10.488 9.177 -3.643 1.00 93.06 104 ARG A N 1
ATOM 813 C CA . ARG A 1 104 ? 11.456 9.560 -2.610 1.00 93.06 104 ARG A CA 1
ATOM 814 C C . ARG A 1 104 ? 11.472 8.576 -1.442 1.00 93.06 104 ARG A C 1
ATOM 816 O O . ARG A 1 104 ? 12.556 8.181 -1.021 1.00 93.06 104 ARG A O 1
ATOM 823 N N . ILE A 1 105 ? 10.303 8.216 -0.914 1.00 92.38 105 ILE A N 1
ATOM 824 C CA . ILE A 1 105 ? 10.178 7.320 0.242 1.00 92.38 105 ILE A CA 1
ATOM 825 C C . ILE A 1 105 ? 10.731 5.942 -0.121 1.00 92.38 105 ILE A C 1
ATOM 827 O O . ILE A 1 105 ? 11.687 5.487 0.501 1.00 92.38 105 ILE A O 1
ATOM 831 N N . TYR A 1 106 ? 10.209 5.328 -1.183 1.00 90.44 106 TYR A N 1
ATOM 832 C CA . TYR A 1 106 ? 10.550 3.950 -1.530 1.00 90.44 106 TYR A CA 1
ATOM 833 C C . TYR A 1 106 ? 11.984 3.807 -2.062 1.00 90.44 106 TYR A C 1
ATOM 835 O O . TYR A 1 106 ? 12.692 2.884 -1.661 1.00 90.44 106 TYR A O 1
ATOM 843 N N . ASN A 1 107 ? 12.492 4.752 -2.866 1.00 86.00 107 ASN A N 1
ATOM 844 C CA . ASN A 1 107 ? 13.908 4.709 -3.264 1.00 86.00 107 ASN A CA 1
ATOM 845 C C . ASN A 1 107 ? 14.847 4.969 -2.076 1.00 86.00 107 ASN A C 1
ATOM 847 O O . ASN A 1 107 ? 15.933 4.399 -2.024 1.00 86.00 107 ASN A O 1
ATOM 851 N N . GLY A 1 108 ? 14.450 5.813 -1.117 1.00 75.81 108 GLY A N 1
ATOM 852 C CA . GLY A 1 108 ? 15.216 6.025 0.112 1.00 75.81 108 GLY A CA 1
ATOM 853 C C . GLY A 1 108 ? 15.375 4.731 0.912 1.00 75.81 108 GLY A C 1
ATOM 854 O O . GLY A 1 108 ? 16.480 4.411 1.346 1.00 75.81 108 GLY A O 1
ATOM 855 N N . THR A 1 109 ? 14.301 3.949 1.032 1.00 70.00 109 THR A N 1
ATOM 856 C CA . THR A 1 109 ? 14.314 2.634 1.689 1.00 70.00 109 THR A CA 1
ATOM 857 C C . THR A 1 109 ? 15.227 1.641 0.969 1.00 70.00 109 THR A C 1
ATOM 859 O O . THR A 1 109 ? 16.005 0.941 1.617 1.00 70.00 109 THR A O 1
ATOM 862 N N . ALA A 1 110 ? 15.198 1.622 -0.366 1.00 72.38 110 ALA A N 1
ATOM 863 C CA . ALA A 1 110 ? 16.090 0.796 -1.180 1.00 72.38 110 ALA A CA 1
ATOM 864 C C . ALA A 1 110 ? 17.568 1.085 -0.886 1.00 72.38 110 ALA A C 1
ATOM 866 O O . ALA A 1 110 ? 18.338 0.175 -0.582 1.00 72.38 110 ALA A O 1
ATOM 867 N N . LEU A 1 111 ? 17.936 2.369 -0.908 1.00 64.00 111 LEU A N 1
ATOM 868 C CA . LEU A 1 111 ? 19.301 2.838 -0.673 1.00 64.00 111 LEU A CA 1
ATOM 869 C C . LEU A 1 111 ? 19.777 2.570 0.760 1.00 64.00 111 LEU A C 1
ATOM 871 O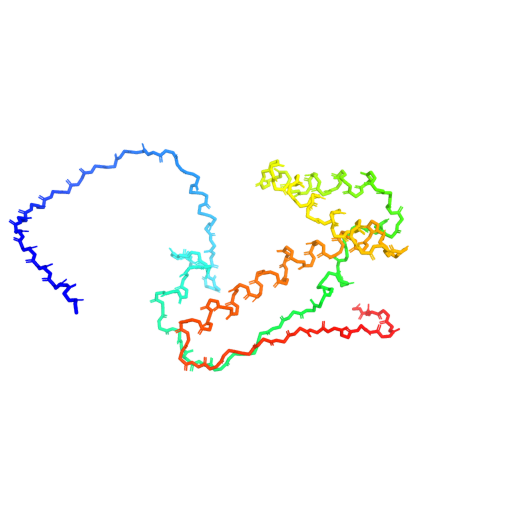 O . LEU A 1 111 ? 20.945 2.260 0.964 1.00 64.00 111 LEU A O 1
ATOM 875 N N . GLN A 1 112 ? 18.887 2.663 1.752 1.00 61.47 112 GLN A N 1
ATOM 876 C CA . GLN A 1 112 ? 19.218 2.383 3.155 1.00 61.47 112 GLN A CA 1
ATOM 877 C C . GLN A 1 112 ? 19.392 0.893 3.446 1.00 61.47 112 GLN A C 1
ATOM 879 O O . GLN A 1 112 ? 20.134 0.528 4.354 1.00 61.47 112 GLN A O 1
ATOM 884 N N . SER A 1 113 ? 18.716 0.027 2.690 1.00 61.00 113 SER A N 1
ATOM 885 C CA . SER A 1 113 ? 18.722 -1.408 2.962 1.00 61.00 113 SER A CA 1
ATOM 886 C C . SER A 1 113 ? 20.055 -2.100 2.646 1.00 61.00 113 SER A C 1
ATOM 888 O O . SER A 1 113 ? 20.230 -3.237 3.078 1.00 61.00 113 SE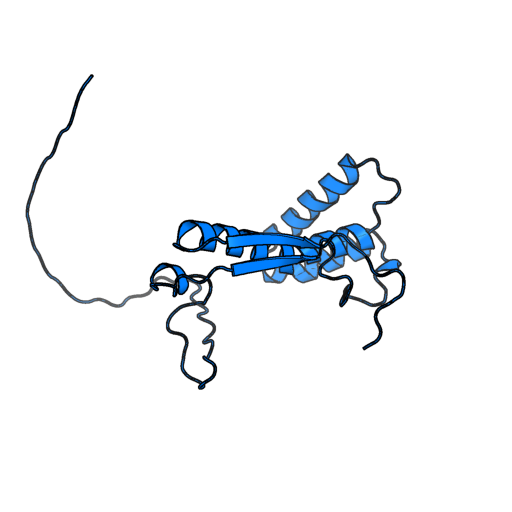R A O 1
ATOM 890 N N . ASN A 1 114 ? 20.979 -1.459 1.900 1.00 57.53 114 ASN A N 1
ATOM 891 C CA . ASN A 1 114 ? 22.228 -2.056 1.373 1.00 57.53 114 ASN A CA 1
ATOM 892 C C . ASN A 1 114 ? 22.033 -3.481 0.813 1.00 57.53 114 ASN A C 1
ATOM 894 O O . ASN A 1 114 ? 22.947 -4.304 0.789 1.00 57.53 114 ASN A O 1
ATOM 898 N N . SER A 1 115 ? 20.809 -3.776 0.381 1.00 58.81 115 SER A N 1
ATOM 899 C CA . SER A 1 115 ? 20.366 -5.095 -0.015 1.00 58.81 115 SER A CA 1
ATOM 900 C C . SER A 1 115 ? 20.583 -5.219 -1.509 1.00 58.81 115 SER A C 1
ATOM 902 O O . SER A 1 115 ? 19.973 -4.496 -2.298 1.00 58.81 115 SER A O 1
ATOM 904 N N . SER A 1 116 ? 21.411 -6.181 -1.910 1.00 60.28 116 SER A N 1
ATOM 905 C CA . SER A 1 116 ? 21.560 -6.603 -3.308 1.00 60.28 116 SER A CA 1
ATOM 906 C C . SER A 1 116 ? 20.242 -7.051 -3.954 1.00 60.28 116 SER A C 1
ATOM 908 O O . SER A 1 116 ? 20.203 -7.259 -5.162 1.00 60.28 116 SER A O 1
ATOM 910 N N . ASN A 1 117 ? 19.168 -7.199 -3.168 1.00 66.94 117 ASN A N 1
ATOM 911 C CA . ASN A 1 117 ? 17.884 -7.742 -3.601 1.00 66.94 117 ASN A CA 1
ATOM 912 C C . ASN A 1 117 ? 16.834 -6.659 -3.891 1.00 66.94 117 ASN A C 1
ATOM 914 O O . ASN A 1 117 ? 15.683 -6.988 -4.166 1.00 66.94 117 ASN A O 1
ATOM 918 N N . SER A 1 118 ? 17.188 -5.371 -3.817 1.00 78.94 118 SER A N 1
ATOM 919 C CA . SER A 1 118 ? 16.251 -4.300 -4.158 1.00 78.94 118 SER A CA 1
ATOM 920 C C . SER A 1 118 ? 16.065 -4.212 -5.676 1.00 78.94 118 SER A C 1
ATOM 922 O O . SER A 1 118 ? 16.802 -3.501 -6.357 1.00 78.94 118 SER A O 1
ATOM 924 N N . THR A 1 119 ? 15.072 -4.922 -6.209 1.00 88.81 119 THR A N 1
ATOM 925 C CA . THR A 1 119 ? 14.659 -4.849 -7.618 1.00 88.81 119 THR A CA 1
ATOM 926 C C . THR A 1 119 ? 13.557 -3.804 -7.827 1.00 88.81 119 THR A C 1
ATOM 928 O O . THR A 1 119 ? 12.887 -3.376 -6.882 1.00 88.81 119 THR A O 1
ATOM 931 N N . ALA A 1 120 ? 13.357 -3.387 -9.081 1.00 90.75 120 ALA A N 1
ATOM 932 C CA . ALA A 1 120 ? 12.233 -2.532 -9.466 1.00 90.75 120 ALA A CA 1
ATOM 933 C C . ALA A 1 120 ? 10.882 -3.184 -9.124 1.00 90.75 120 ALA A C 1
ATOM 935 O O . ALA A 1 120 ? 9.999 -2.519 -8.588 1.00 90.75 120 ALA A O 1
ATOM 936 N N . GLU A 1 121 ? 10.766 -4.491 -9.376 1.00 90.44 121 GLU A N 1
ATOM 937 C CA . GLU A 1 121 ? 9.623 -5.315 -8.985 1.00 90.44 121 GLU A CA 1
ATOM 938 C C . GLU A 1 121 ? 9.361 -5.228 -7.481 1.00 90.44 121 GLU A C 1
ATOM 940 O O . GLU A 1 121 ? 8.265 -4.849 -7.082 1.00 90.44 121 GLU A O 1
ATOM 945 N N . TYR A 1 122 ? 10.370 -5.504 -6.648 1.00 89.31 122 TYR A N 1
ATOM 946 C CA . TYR A 1 122 ? 10.217 -5.518 -5.194 1.00 89.31 122 TYR A CA 1
ATOM 947 C C . TYR A 1 122 ? 9.720 -4.177 -4.642 1.00 89.31 122 TYR A C 1
ATOM 949 O O . TYR A 1 122 ? 8.813 -4.128 -3.811 1.00 89.31 122 TYR A O 1
ATOM 957 N N . LEU A 1 123 ? 10.291 -3.065 -5.109 1.00 91.12 123 LEU A N 1
ATOM 958 C CA . LEU A 1 123 ? 9.871 -1.735 -4.663 1.00 91.12 123 LEU A CA 1
ATOM 959 C C . LEU A 1 123 ? 8.471 -1.382 -5.138 1.00 91.12 123 LEU A C 1
ATOM 961 O O . LEU A 1 123 ? 7.692 -0.818 -4.372 1.00 91.12 123 LEU A O 1
ATOM 965 N N . TYR A 1 124 ? 8.150 -1.719 -6.384 1.00 91.81 124 TYR A N 1
ATOM 966 C CA . TYR A 1 124 ? 6.823 -1.491 -6.925 1.00 91.81 124 TYR A CA 1
ATOM 967 C C . TYR A 1 124 ? 5.766 -2.283 -6.154 1.00 91.81 124 TYR A C 1
ATOM 969 O O . TYR A 1 124 ? 4.804 -1.691 -5.668 1.00 91.81 124 TYR A O 1
ATOM 977 N N . THR A 1 125 ? 5.954 -3.590 -5.970 1.00 91.19 125 THR A N 1
ATOM 978 C CA . THR A 1 125 ? 4.985 -4.437 -5.260 1.00 91.19 125 THR A CA 1
ATOM 979 C C . THR A 1 125 ? 4.846 -4.041 -3.792 1.00 91.19 125 THR A C 1
ATOM 981 O O . THR A 1 125 ? 3.729 -4.033 -3.269 1.00 91.19 125 THR A O 1
ATOM 984 N N . THR A 1 126 ? 5.938 -3.619 -3.145 1.00 91.38 126 THR A N 1
ATOM 985 C CA . THR A 1 126 ? 5.909 -3.049 -1.788 1.00 91.38 126 THR A CA 1
ATOM 986 C C . THR A 1 126 ? 5.072 -1.770 -1.751 1.00 91.38 126 THR A C 1
ATOM 988 O O . THR A 1 126 ? 4.116 -1.678 -0.984 1.00 91.38 126 THR A O 1
ATOM 991 N N . MET A 1 127 ? 5.370 -0.809 -2.631 1.00 93.19 127 MET A N 1
ATOM 992 C CA . MET A 1 127 ? 4.644 0.461 -2.712 1.00 93.19 127 MET A CA 1
ATOM 993 C C . MET A 1 127 ? 3.148 0.245 -2.952 1.00 93.19 127 MET A C 1
ATOM 995 O O . MET A 1 127 ? 2.313 0.846 -2.276 1.00 93.19 127 MET A O 1
ATOM 999 N N . VAL A 1 128 ? 2.785 -0.609 -3.911 1.00 93.00 128 VAL A N 1
ATOM 1000 C CA . VAL A 1 128 ? 1.374 -0.855 -4.227 1.00 93.00 128 VAL A CA 1
ATOM 1001 C C . VAL A 1 128 ? 0.678 -1.586 -3.075 1.00 93.00 128 VAL A C 1
ATOM 1003 O O . VAL A 1 128 ? -0.455 -1.227 -2.748 1.00 93.00 128 VAL A O 1
ATOM 1006 N N . SER A 1 129 ? 1.342 -2.544 -2.415 1.00 92.75 129 SER A N 1
ATOM 1007 C CA . SER A 1 129 ? 0.799 -3.222 -1.225 1.00 92.75 129 SER A CA 1
ATOM 1008 C C . SER A 1 129 ? 0.491 -2.234 -0.103 1.00 92.75 129 SER A C 1
ATOM 1010 O O . SER A 1 129 ? -0.598 -2.272 0.474 1.00 92.75 129 SER A O 1
ATOM 1012 N N . ASP A 1 130 ? 1.413 -1.311 0.167 1.00 94.00 130 ASP A N 1
ATOM 1013 C CA . ASP A 1 130 ? 1.245 -0.290 1.195 1.00 94.00 130 ASP A CA 1
ATOM 1014 C C . ASP A 1 130 ? 0.091 0.658 0.883 1.00 94.00 130 ASP A C 1
ATOM 1016 O O . ASP A 1 130 ? -0.793 0.847 1.721 1.00 94.00 130 ASP A O 1
ATOM 1020 N N . ILE A 1 131 ? 0.079 1.229 -0.325 1.00 92.38 131 ILE A N 1
ATOM 1021 C CA . ILE A 1 131 ? -0.914 2.227 -0.736 1.00 92.38 131 ILE A CA 1
ATOM 1022 C C . ILE A 1 131 ? -2.315 1.616 -0.789 1.00 92.38 131 ILE A C 1
ATOM 1024 O O . ILE A 1 131 ? -3.269 2.241 -0.329 1.00 92.38 131 ILE A O 1
ATOM 1028 N N . ARG A 1 132 ? -2.461 0.412 -1.354 1.00 91.19 132 ARG A N 1
ATOM 1029 C CA . ARG A 1 132 ? -3.784 -0.170 -1.617 1.00 91.19 132 ARG A CA 1
ATOM 1030 C C . ARG A 1 132 ? -4.364 -0.945 -0.445 1.00 91.19 132 ARG A C 1
ATOM 1032 O O . ARG A 1 132 ? -5.581 -1.055 -0.362 1.00 91.19 132 ARG A O 1
ATOM 1039 N N . GLN A 1 133 ? -3.529 -1.524 0.415 1.00 93.00 133 GLN A N 1
ATOM 1040 C CA . GLN A 1 133 ? -3.991 -2.503 1.400 1.00 93.00 133 GLN A CA 1
ATOM 1041 C C . GLN A 1 133 ? -3.412 -2.239 2.788 1.00 93.00 133 GLN A C 1
ATOM 1043 O O . GLN A 1 133 ? -4.164 -1.900 3.702 1.00 93.00 133 GLN A O 1
ATOM 1048 N N . SER A 1 134 ? -2.094 -2.338 2.975 1.00 93.50 134 SER A N 1
ATOM 1049 C CA . SER A 1 134 ? -1.499 -2.335 4.318 1.00 93.50 134 SER A CA 1
ATOM 1050 C C . SER A 1 134 ? -1.803 -1.053 5.098 1.00 93.50 134 SER A C 1
ATOM 1052 O O . SER A 1 134 ? -2.272 -1.136 6.238 1.00 93.50 134 SER A O 1
ATOM 1054 N N . CYS A 1 135 ? -1.600 0.128 4.497 1.00 94.25 135 CYS A N 1
ATOM 1055 C CA . CYS A 1 135 ? -1.842 1.412 5.161 1.00 94.25 135 CYS A CA 1
ATOM 1056 C C . CYS A 1 135 ? -3.337 1.707 5.377 1.00 94.25 135 CYS A C 1
ATOM 1058 O O . CYS A 1 135 ? -3.694 2.053 6.513 1.00 94.25 135 CYS A O 1
ATOM 1060 N N . PRO A 1 136 ? -4.231 1.543 4.377 1.00 93.56 136 PRO A N 1
ATOM 1061 C CA . PRO A 1 136 ? -5.671 1.689 4.588 1.00 93.56 136 PRO A CA 1
ATOM 1062 C C . PRO A 1 136 ? -6.213 0.761 5.678 1.00 93.56 136 PRO A C 1
ATOM 1064 O O . PRO A 1 136 ? -6.879 1.228 6.599 1.00 93.56 136 PRO A O 1
ATOM 1067 N N . VAL A 1 137 ? -5.857 -0.528 5.646 1.00 94.31 137 VAL A N 1
ATOM 1068 C CA . VAL A 1 137 ? -6.321 -1.525 6.626 1.00 94.31 137 VAL A CA 1
ATOM 1069 C C . VAL A 1 137 ? -5.788 -1.224 8.028 1.00 94.31 137 VAL A C 1
ATOM 1071 O O . VAL A 1 137 ? -6.511 -1.361 9.015 1.00 94.31 137 VAL A O 1
ATOM 1074 N N . ASN A 1 138 ? -4.533 -0.782 8.147 1.00 94.88 138 ASN A N 1
ATOM 1075 C CA . ASN A 1 138 ? -3.973 -0.372 9.434 1.00 94.88 138 ASN A CA 1
ATOM 1076 C C . ASN A 1 138 ? -4.669 0.881 9.995 1.00 94.88 138 ASN A C 1
ATOM 1078 O O . ASN A 1 138 ? -4.967 0.953 11.187 1.00 94.88 138 ASN A O 1
ATOM 1082 N N . THR A 1 139 ? -4.968 1.852 9.130 1.00 93.56 139 THR A N 1
ATOM 1083 C CA . THR A 1 139 ? -5.681 3.081 9.508 1.00 93.56 139 THR A CA 1
ATOM 1084 C C . THR A 1 139 ? -7.099 2.771 9.974 1.00 93.56 139 THR A C 1
ATOM 1086 O O . THR A 1 139 ? -7.493 3.212 11.051 1.00 93.56 139 THR A O 1
ATOM 1089 N N . LEU A 1 140 ? -7.818 1.944 9.214 1.00 91.31 140 LEU A N 1
ATOM 1090 C CA . LEU A 1 140 ? -9.126 1.386 9.546 1.00 91.31 140 LEU A CA 1
ATOM 1091 C C . LEU A 1 140 ? -9.125 0.728 10.933 1.00 91.31 140 LEU A C 1
ATOM 1093 O O . LEU A 1 140 ? -9.901 1.115 11.805 1.00 91.31 140 LEU A O 1
ATOM 1097 N N . ALA A 1 141 ? -8.227 -0.235 11.164 1.00 93.19 141 ALA A N 1
ATOM 1098 C CA . ALA A 1 141 ? -8.169 -0.969 12.426 1.00 93.19 141 ALA A CA 1
ATOM 1099 C C . ALA A 1 141 ? -7.897 -0.032 13.613 1.00 93.19 141 ALA A C 1
ATOM 1101 O O . ALA A 1 141 ? -8.533 -0.144 14.663 1.00 93.19 141 ALA A O 1
ATOM 1102 N N . LYS A 1 142 ? -6.998 0.943 13.427 1.00 93.12 142 LYS A N 1
ATOM 1103 C CA . LYS A 1 142 ? -6.704 1.967 14.430 1.00 93.12 142 LYS A CA 1
ATOM 1104 C C . LYS A 1 142 ? -7.923 2.841 14.720 1.00 93.12 142 LYS A C 1
ATOM 1106 O O . LYS A 1 142 ? -8.240 3.046 15.887 1.00 93.12 142 LYS A O 1
ATOM 1111 N N . GLN A 1 143 ? -8.615 3.335 13.697 1.00 89.69 143 GLN A N 1
ATOM 1112 C CA . GLN A 1 143 ? -9.808 4.167 13.869 1.00 89.69 143 GLN A CA 1
ATOM 1113 C C . GLN A 1 143 ? -10.923 3.401 14.586 1.00 89.69 143 GLN A C 1
ATOM 1115 O O . GLN A 1 143 ? -11.477 3.905 15.559 1.00 89.69 143 GLN A O 1
ATOM 1120 N N . LEU A 1 144 ? -11.180 2.153 14.191 1.00 89.06 144 LEU A N 1
ATOM 1121 C CA . LEU A 1 144 ? -12.157 1.293 14.859 1.00 89.06 144 LEU A CA 1
ATOM 1122 C C . LEU A 1 144 ? -11.796 1.027 16.320 1.00 89.06 144 LEU A C 1
ATOM 1124 O O . LEU A 1 144 ? -12.669 1.099 17.178 1.00 89.06 144 LEU A O 1
ATOM 1128 N N . SER A 1 145 ? -10.518 0.793 16.635 1.00 90.81 145 SER A N 1
ATOM 1129 C CA . SER A 1 145 ? -10.083 0.577 18.023 1.00 90.81 145 SER A CA 1
ATOM 1130 C C . SER A 1 145 ? -10.312 1.784 18.940 1.00 90.81 145 SER A C 1
ATOM 1132 O O . SER A 1 145 ? -10.358 1.624 20.155 1.00 90.81 145 SER A O 1
ATOM 1134 N N . GLN A 1 146 ? -10.456 2.986 18.373 1.00 88.94 146 GLN A N 1
ATOM 1135 C CA . GLN A 1 146 ? -10.688 4.215 19.132 1.00 88.94 146 GLN A CA 1
ATOM 1136 C C . GLN A 1 146 ? -12.168 4.454 19.440 1.00 88.94 146 GLN A C 1
ATOM 1138 O O . GLN A 1 146 ? -12.473 5.156 20.401 1.00 88.94 146 GLN A O 1
ATOM 1143 N N . VAL A 1 147 ? -13.075 3.904 18.629 1.00 86.19 147 VAL A N 1
ATOM 1144 C CA . VAL A 1 147 ? -14.523 4.150 18.744 1.00 86.19 147 VAL A CA 1
ATOM 1145 C C . VAL A 1 147 ? -15.312 2.915 19.188 1.00 86.19 147 VAL A C 1
ATOM 1147 O O . VAL A 1 147 ? -16.393 3.048 19.756 1.00 86.19 147 VAL A O 1
ATOM 1150 N N . SER A 1 148 ? -14.783 1.711 18.963 1.00 86.56 148 SER A N 1
ATOM 1151 C CA . SER A 1 148 ? -15.428 0.446 19.322 1.00 86.56 148 SER A CA 1
ATOM 1152 C C . SER A 1 148 ? -15.349 0.173 20.826 1.00 86.56 148 SER A C 1
ATOM 1154 O O . SER A 1 148 ? -14.295 0.326 21.441 1.00 86.56 148 SER A O 1
ATOM 1156 N N . ARG A 1 149 ? -16.447 -0.323 21.416 1.00 88.56 149 ARG A N 1
ATOM 1157 C CA . ARG A 1 149 ? -16.450 -0.868 22.791 1.00 88.56 149 ARG A CA 1
ATOM 1158 C C . ARG A 1 149 ? -16.002 -2.339 22.840 1.00 88.56 149 ARG A C 1
ATOM 1160 O O . ARG A 1 149 ? -15.763 -2.872 23.920 1.00 88.56 149 ARG A O 1
ATOM 1167 N N . SER A 1 150 ? -15.879 -2.992 21.684 1.00 90.62 150 SER A N 1
ATOM 1168 C CA . SER A 1 150 ? -15.435 -4.380 21.525 1.00 90.62 150 SER A CA 1
ATOM 1169 C C . SER A 1 150 ? -13.996 -4.445 21.021 1.00 90.62 150 SER A C 1
ATOM 1171 O O . SER A 1 150 ? -13.556 -3.532 20.316 1.00 90.62 150 SER A O 1
ATOM 1173 N N . PRO A 1 151 ? -13.261 -5.527 21.337 1.00 94.38 151 PRO A N 1
ATOM 1174 C CA . PRO A 1 151 ? -11.863 -5.651 20.956 1.00 94.38 151 PRO A CA 1
ATOM 1175 C C . PRO A 1 151 ? -11.688 -5.723 19.435 1.00 94.38 151 PRO A C 1
ATOM 1177 O O . PRO A 1 151 ? -12.431 -6.413 18.734 1.00 94.38 151 PRO A O 1
ATOM 1180 N N . ILE A 1 152 ? -10.660 -5.024 18.955 1.00 95.00 152 ILE A N 1
ATOM 1181 C CA . ILE A 1 152 ? -10.212 -5.030 17.563 1.00 95.00 152 ILE A CA 1
ATOM 1182 C C . ILE A 1 152 ? -8.831 -5.680 17.523 1.00 95.00 152 ILE A C 1
ATOM 1184 O O . ILE A 1 152 ? -7.894 -5.195 18.156 1.00 95.00 152 ILE A O 1
ATOM 1188 N N . TYR A 1 153 ? -8.701 -6.769 16.772 1.00 96.69 153 TYR A N 1
ATOM 1189 C CA . TYR A 1 153 ? -7.447 -7.487 16.577 1.00 96.69 153 TYR A CA 1
ATOM 1190 C C . TYR A 1 153 ? -6.909 -7.237 15.171 1.00 96.69 153 TYR A C 1
ATOM 1192 O O . TYR A 1 153 ? -7.658 -7.272 14.194 1.00 96.69 153 TYR A O 1
ATOM 1200 N N . ARG A 1 154 ? -5.596 -7.019 15.066 1.00 96.00 154 ARG A N 1
ATOM 1201 C CA . ARG A 1 154 ? -4.888 -6.819 13.798 1.00 96.00 154 ARG A CA 1
ATOM 1202 C C . ARG A 1 154 ? -3.838 -7.908 13.612 1.00 96.00 154 ARG A C 1
ATOM 1204 O O . ARG A 1 154 ? -3.007 -8.094 14.494 1.00 96.00 154 ARG A O 1
ATOM 1211 N N . TYR A 1 155 ? -3.834 -8.579 12.461 1.00 95.81 155 TYR A N 1
ATOM 1212 C CA . TYR A 1 155 ? -2.791 -9.549 12.101 1.00 95.81 155 TYR A CA 1
ATOM 1213 C C . TYR A 1 155 ? -2.228 -9.267 10.710 1.00 95.81 155 TYR A C 1
ATOM 1215 O O . TYR A 1 155 ? -2.984 -8.900 9.814 1.00 95.81 155 TYR A O 1
ATOM 1223 N N . THR A 1 156 ? -0.921 -9.434 10.518 1.00 95.38 156 THR A N 1
ATOM 1224 C CA . THR A 1 156 ? -0.278 -9.357 9.197 1.00 95.38 156 THR A CA 1
ATOM 1225 C C . THR A 1 156 ? 0.169 -10.752 8.794 1.00 95.38 156 THR A C 1
ATOM 1227 O O . THR A 1 156 ? 0.919 -11.384 9.532 1.00 95.38 156 THR A O 1
ATOM 1230 N N . LEU A 1 157 ? -0.294 -11.230 7.641 1.00 93.38 157 LEU A N 1
ATOM 1231 C CA . LEU A 1 157 ? 0.138 -12.507 7.082 1.00 93.38 157 LEU A CA 1
ATOM 1232 C C . LEU A 1 157 ? 1.481 -12.318 6.374 1.00 93.38 157 LEU A C 1
ATOM 1234 O O . LEU A 1 157 ? 1.564 -11.553 5.416 1.00 93.38 157 LEU A O 1
ATOM 1238 N N . THR A 1 158 ? 2.512 -13.011 6.849 1.00 92.25 158 THR A N 1
ATOM 1239 C CA . THR A 1 158 ? 3.874 -12.971 6.286 1.00 92.25 158 THR A CA 1
ATOM 1240 C C . THR A 1 158 ? 4.247 -14.238 5.521 1.00 92.25 158 THR A C 1
ATOM 1242 O O . THR A 1 158 ? 5.317 -14.295 4.923 1.00 92.25 158 THR A O 1
ATOM 1245 N N . GLU A 1 159 ? 3.390 -15.259 5.562 1.00 88.94 159 GLU A N 1
ATOM 1246 C CA . GLU A 1 159 ? 3.621 -16.528 4.878 1.00 88.94 159 GLU A CA 1
ATOM 1247 C C . GLU A 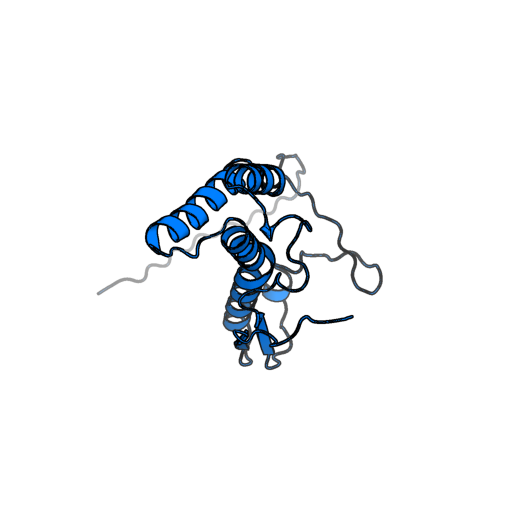1 159 ? 3.397 -16.390 3.373 1.00 88.94 159 GLU A C 1
ATOM 1249 O O . GLU A 1 159 ? 2.409 -15.798 2.929 1.00 88.94 159 GLU A O 1
ATOM 1254 N N . ARG A 1 160 ? 4.294 -16.996 2.594 1.00 84.19 160 ARG A N 1
ATOM 1255 C CA . ARG A 1 160 ? 4.200 -17.078 1.136 1.00 84.19 160 ARG A CA 1
ATOM 1256 C C . ARG A 1 160 ? 3.942 -18.533 0.735 1.00 84.19 160 ARG A C 1
ATOM 1258 O O . ARG A 1 160 ? 4.670 -19.412 1.200 1.00 84.19 160 ARG A O 1
ATOM 1265 N N . PRO A 1 161 ? 2.946 -18.816 -0.123 1.00 84.69 161 PRO A N 1
ATOM 1266 C CA . PRO A 1 161 ? 2.732 -20.163 -0.638 1.00 84.69 161 PRO A CA 1
ATOM 1267 C C . PRO A 1 161 ? 3.995 -20.720 -1.304 1.00 84.69 161 PRO A C 1
ATOM 1269 O O . PRO A 1 161 ? 4.689 -20.008 -2.031 1.00 84.69 161 PRO A O 1
ATOM 1272 N N . SER A 1 162 ? 4.279 -22.005 -1.086 1.00 87.25 162 SER A N 1
ATOM 1273 C CA . SER A 1 162 ? 5.423 -22.687 -1.710 1.00 87.25 162 SER A CA 1
ATOM 1274 C C . SER A 1 162 ? 5.254 -22.890 -3.217 1.00 87.25 162 SER A C 1
ATOM 1276 O O . SER A 1 162 ? 6.243 -23.062 -3.923 1.00 87.25 162 SER A O 1
ATOM 1278 N N . ASN A 1 163 ? 4.013 -22.852 -3.707 1.00 84.50 163 ASN A N 1
ATOM 1279 C CA . ASN A 1 163 ? 3.658 -22.993 -5.113 1.00 84.50 163 ASN A CA 1
ATOM 1280 C C . ASN A 1 163 ? 2.772 -21.818 -5.561 1.00 84.50 163 ASN A C 1
ATOM 1282 O O . ASN A 1 163 ? 2.038 -21.274 -4.731 1.00 84.50 163 ASN A O 1
ATOM 1286 N N . PRO A 1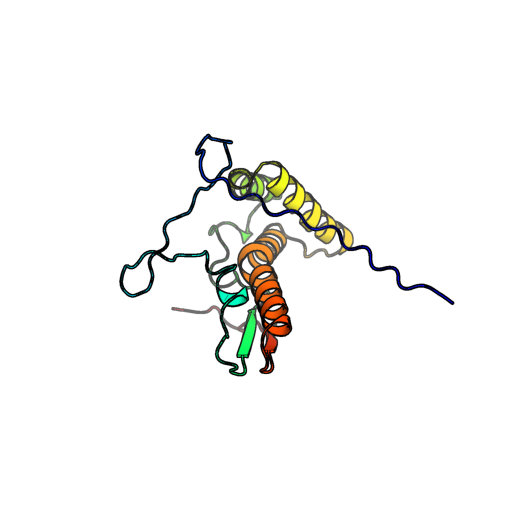 164 ? 2.793 -21.448 -6.856 1.00 78.25 164 PRO A N 1
ATOM 1287 C CA . PRO A 1 164 ? 1.880 -20.451 -7.405 1.00 78.25 164 PRO A CA 1
ATOM 1288 C C . PRO A 1 164 ? 0.413 -20.801 -7.137 1.00 78.25 164 PRO A C 1
ATOM 1290 O O . PRO A 1 164 ? 0.014 -21.966 -7.204 1.00 78.25 164 PRO A O 1
ATOM 1293 N N . VAL A 1 165 ? -0.396 -19.780 -6.861 1.00 74.06 165 VAL A N 1
ATOM 1294 C CA . VAL A 1 165 ? -1.846 -19.935 -6.713 1.00 74.06 165 VAL A CA 1
ATOM 1295 C C . VAL A 1 165 ? -2.459 -20.084 -8.107 1.00 74.06 165 VAL A C 1
ATOM 1297 O O . VAL A 1 165 ? -2.219 -19.249 -8.975 1.00 74.06 165 VAL A O 1
ATOM 1300 N N . SER A 1 166 ? -3.238 -21.146 -8.323 1.00 72.81 166 SER A N 1
ATOM 1301 C CA . SER A 1 166 ? -4.083 -21.310 -9.515 1.00 72.81 166 SER A CA 1
ATOM 1302 C C . SER A 1 166 ? -5.535 -21.025 -9.134 1.00 72.81 166 SER A C 1
ATOM 1304 O O . SER A 1 166 ? -5.960 -21.401 -8.039 1.00 72.81 166 SER A O 1
ATOM 1306 N N . ILE A 1 167 ? -6.255 -20.311 -10.001 1.00 59.06 167 ILE A N 1
ATOM 1307 C CA . ILE A 1 167 ? -7.674 -19.952 -9.848 1.00 59.06 167 ILE A CA 1
ATOM 1308 C C . ILE A 1 167 ? -8.454 -20.662 -10.944 1.00 59.06 167 ILE A C 1
ATOM 1310 O O . ILE A 1 167 ? -7.965 -20.629 -12.098 1.00 59.06 167 ILE A O 1
#

Secondary structure (DSSP, 8-state):
-------------------------------B-TTSPBPSS-HHHHTTTS------EEEEEETTTTTTS-SSTTGGG--HHHHHHHHHHHHGGG-HHHHHHHHHHHHHHHHHTT-TT--HHHHHHHHHHIIIIIHHHHHHHHHHHHH-SS-EEEEEE----SSPPP-

Radius of gyration: 23.34 Å; Cα contacts (8 Å, |Δi|>4): 119; chains: 1; bounding box: 53×60×59 Å

Mean predicted aligned error: 13.0 Å

Foldseek 3Di:
DDDDDDDDDDDDDDDDDDDDDDDDPPPVVQDADPVRHTDPDDPVCPVVPDPPPQDEAEFEAEQQNCPVPLDDPCLVVDDPVNLLVVLQVVCCVVPNVRSVVLCCVLVVVVVVVPDPPDDSSVSSSNSCSCVPPVVVRVVVLVVCCVNHPYHGHYDYHHDDDPDDDDD

Solvent-accessible surface area (backbone atoms only — not comparable to full-atom values): 10865 Å² total; per-residue (Å²): 136,86,82,89,87,86,83,89,85,89,83,90,82,89,83,83,89,82,94,76,88,77,96,66,94,74,81,71,77,82,47,58,47,102,83,70,45,74,55,92,55,61,79,94,54,47,68,79,80,45,87,65,79,66,56,72,44,81,47,73,43,44,71,62,59,26,75,90,62,73,66,67,92,62,38,89,73,44,47,68,65,54,44,52,51,51,48,37,69,68,29,38,85,80,33,63,68,52,24,55,48,49,52,50,54,55,51,48,51,48,68,70,60,77,48,97,76,70,43,42,39,57,52,49,37,48,51,52,12,37,70,73,40,44,49,54,54,50,51,50,52,53,55,47,54,73,72,46,89,30,63,63,44,80,50,72,46,79,83,72,76,97,59,87,88,83,132

pLDDT: mean 75.99, std 22.85, range [22.64, 96.69]

=== Feature glossary ===
A reading guide for the features in this record.

Start from the sequence.

  · This is the polypeptide sequence — one letter per residue, N-terminus first. Length ranges from a few dozen residues for small domains to over a thousand for large multi-domain proteins.

Fold it, and you get atomic coordinates and the backbone conformation that goes with them.

  · Structure coordinates are given as an mmCIF _atom_site loop: one row per atom with element, residue name, chain id, sequence number, and x/y/z position in Å. Only the four main-chain atoms per residue are included here; side chains are omitted to keep the record compact.

  · Backbone dihedral angles. Every residue except chain termini has a φ (preceding-C → N → Cα → C) and a ψ (N → Cα → C → next-N). They are reported in degrees following the IUPAC sign convention. Secondary structure is essentially a statement about which (φ, ψ) basin each residue occupies.

  · The SS8 string is DSSP's per-residue secondary-structure call. α-helix (H) means an i→i+4 H-bond ladder; β-strand (E) means the residue participates in a β-sheet; 3₁₀ (G) and π (I) are tighter and wider helices; T/S are turns/bends; '-' is loop.

  · SS3 is a coarse helix/strand/coil call (letters a/b/c) made by the P-SEA algorithm from inter-Cα distances and dihedrals. It is less detailed than DSSP but needs only Cα positions.

Summarize the fold with a handful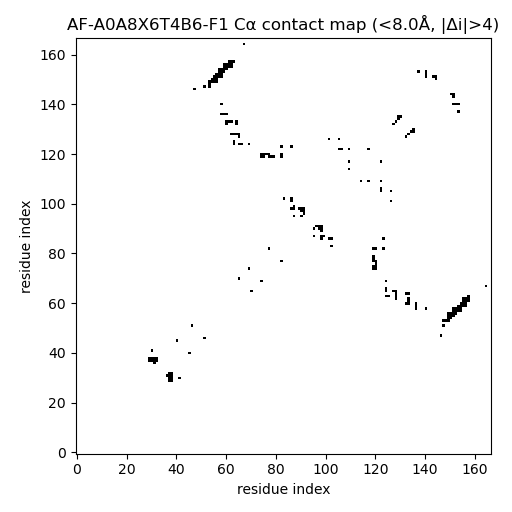 of shape descriptors and a per-residue structural alphabet.

  · Radius of gyration (Rg) is the root-mean-square distance of Cα atoms from their centroid — a single number for overall size and compactness. A globular domain of N residues has Rg ≈ 2.2·N^0.38 Å; an extended or disordered chain has a much larger Rg. The Cα contact count is the number of residue pairs whose Cα atoms are within 8 Å and are more than four positions apart in sequence — a standard proxy for tertiary packing density. The bounding box is the smallest axis-aligned box enclosing all Cα atoms.

  · The Foldseek 3Di string encodes local tertiary geometry as a 20-letter alphabet — one character per residue — derived from the relative positions of nearby Cα atoms. Unlike the amino-acid sequence, 3Di is a direct function of the 3D structure, so two proteins with the same fold have similar 3Di strings even at low sequence identity.

  · Solvent-accessible surface area (SASA) is the area in Å² traced out by the centre of a 1.4 Å probe sphere (a water molecule) rolled over the protein's van der Waals surface (Shrake–Rupley / Lee–Richards construction). Buried residues have near-zero SASA; fully exposed residues can exceed 200 Å². The total SASA scales roughly with the number of surface residues.

Ask how reliable the model is.

  · pLDDT (predicted Local Distance Difference Test) is AlphaFold's per-residue confidence score, ranging from 0 to 100. Values above 90 indicate high confidence (typically well-packed cores); 70–90 is confident; 50–70 low confidence; below 50 usually means the region is disordered or the prediction is unreliable there. AlphaFold stores pLDDT in the mmCIF B-factor column.

  · B-factor (Debye–Waller factor) reflects atomic displacement in the crystal lattice. It is an experimental observable (units Å²), not a prediction; low values mean the atom is pinned down, high values mean it moves or is heterogeneous across the crystal.

  · Predicted Aligned Error (PAE) is an AlphaFold confidence matrix: entry (i, j) is the expected error in the position of residue j, in ångströms, when the prediction is superimposed on the true structure at residue i. Low PAE within a block of residues means that block is internally rigid and well-predicted; high PAE between two blocks means their relative placement is uncertain even if each block individually is confident.

Place it in context: what it resembles, what it is annotated as, and how it looks.

  · Nearest PDB neighbors are the top structural matches found by Foldseek when searching this structure against the entire Protein Data Bank. Each hit reports a TM-score (0 to 1; >0.5 almost always implies the same fold) and an E-value. These are *structural* homologs — they may share no detectable sequence similarity.

  · Functional annotations link the protein to curated databases. InterPro entries identify conserved domains and families by matching the sequence against member-database signatures (Pfam, PROSITE, CDD, …). Gene Ontology (GO) terms describe molecular function, biological process, and cellular component in a controlled vocabulary. CATH places the structure in a hierarchical fold classification (Class/Architecture/Topology/Homologous-superfamily). The organism is the source species.

  · Three diagnostic plots accompany the record. The Cα contact map visualizes the tertiary structure as a 2D adjacency matrix (8 Å cutoff, sequence-local contacts suppressed). The Ramachandran plot shows the distribution of backbone (φ, ψ) torsions, with points in the α and β basins reflecting secondary structure content. The PAE plot shows AlphaFold's inter-residue confidence as a color matrix.

  · Six rendered views show the 3D structure from the faces of a cube — i.e. along ±x, ±y, ±z. Rendering representation is drawn randomly per protein from cartoon (secondary-structure ribbons), sticks (backbone bonds), or molecular surface; coloring is either N→C rainbow (blue at the N-terminus through red at the C-terminus) or one color per chain.